Protein AF-A0A7C6YGH0-F1 (afdb_monomer)

Secondary structure (DSSP, 8-state):
---S---SSHHHHHHHHHHTT----------S-SSTTHHHHHHHHHHHHHHHHHHHHHHHT-

Foldseek 3Di:
DDDPDDDDCPVVQVVVCVVVVHDDDDDDDDQDPPDPCCVVRNVVSVVVRVVVVVVVCVVPVD

Solvent-accessible surface area (backbone atoms only — not comparable to full-atom values): 4083 Å² total; per-residue (Å²): 134,86,77,94,74,88,80,90,54,63,66,61,55,46,52,52,26,56,75,73,74,41,92,72,86,89,85,86,70,87,42,58,87,81,51,92,63,23,84,79,46,34,73,64,24,46,57,54,39,51,54,55,51,51,53,50,43,62,75,74,75,107

Radius of gyration: 13.97 Å; Cα contacts (8 Å, |Δi|>4): 28; chains: 1; bounding box: 30×24×31 Å

pLDDT: mean 95.16, std 5.42, range [64.62, 98.69]

Mean predicted aligned error: 3.14 Å

Structure (mmCIF, N/CA/C/O backbone):
data_AF-A0A7C6YGH0-F1
#
_entry.id   AF-A0A7C6YGH0-F1
#
loop_
_atom_site.group_PDB
_atom_site.id
_atom_site.type_symbol
_atom_site.label_atom_id
_atom_site.label_alt_id
_atom_site.label_comp_id
_atom_site.label_asym_id
_atom_site.label_entity_id
_atom_site.label_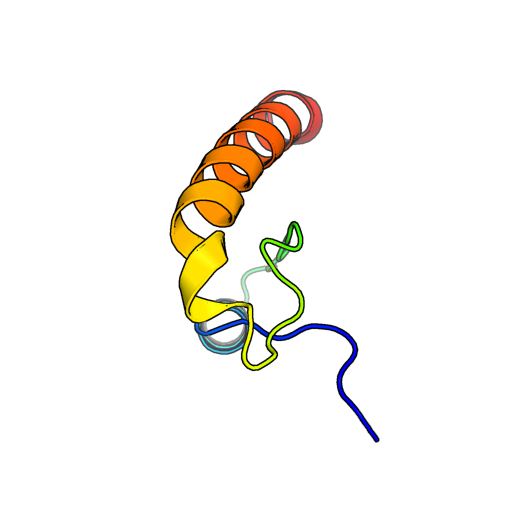seq_id
_atom_site.pdbx_PDB_ins_code
_atom_site.Cartn_x
_atom_site.Cartn_y
_atom_site.Cartn_z
_atom_site.occupancy
_atom_site.B_iso_or_equiv
_atom_site.auth_seq_id
_atom_site.auth_comp_id
_atom_site.auth_asym_id
_atom_site.auth_atom_id
_atom_site.pdbx_PDB_model_num
ATOM 1 N N . GLY A 1 1 ? -12.896 -5.723 -15.687 1.00 73.69 1 GLY A N 1
ATOM 2 C CA . GLY A 1 1 ? -12.150 -4.458 -15.816 1.00 73.69 1 GLY A CA 1
ATOM 3 C C . GLY A 1 1 ? -10.696 -4.728 -15.506 1.00 73.69 1 GLY A C 1
ATOM 4 O O . GLY A 1 1 ? -10.428 -5.739 -14.867 1.00 73.69 1 GLY A O 1
ATOM 5 N N . VAL A 1 2 ? -9.787 -3.881 -15.978 1.00 87.56 2 VAL A N 1
ATOM 6 C CA . VAL A 1 2 ? -8.380 -3.897 -15.542 1.00 87.56 2 VAL A CA 1
ATOM 7 C C . VAL A 1 2 ? -8.291 -3.112 -14.230 1.00 87.56 2 VAL A C 1
ATOM 9 O O . VAL A 1 2 ? -9.073 -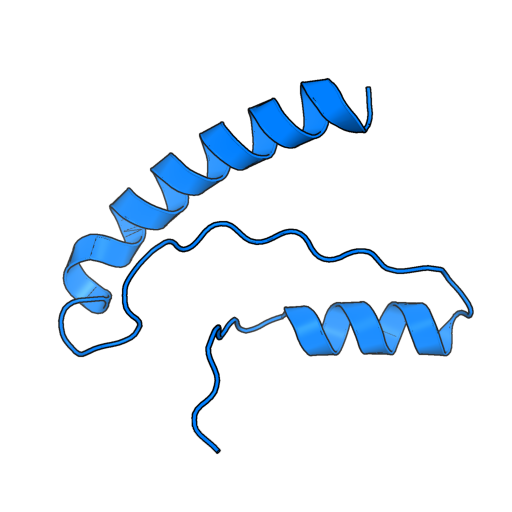2.183 -14.037 1.00 87.56 2 VAL A O 1
ATOM 12 N N . ALA A 1 3 ? -7.423 -3.529 -13.309 1.00 91.81 3 ALA A N 1
ATOM 13 C CA . ALA A 1 3 ? -7.176 -2.797 -12.070 1.00 91.81 3 ALA A CA 1
ATOM 14 C C . ALA A 1 3 ? -6.148 -1.684 -12.314 1.00 91.81 3 ALA A C 1
ATOM 16 O O . ALA A 1 3 ? -5.133 -1.932 -12.957 1.00 91.81 3 ALA A O 1
ATOM 17 N N . ASP A 1 4 ? -6.394 -0.488 -11.777 1.00 94.19 4 ASP A N 1
ATOM 18 C CA . ASP A 1 4 ? -5.493 0.664 -11.940 1.00 94.19 4 ASP A CA 1
ATOM 19 C C . ASP A 1 4 ? -4.271 0.616 -11.005 1.00 94.19 4 ASP A C 1
ATOM 21 O O . ASP A 1 4 ? -3.276 1.299 -11.236 1.00 94.19 4 ASP A O 1
ATOM 25 N N . LEU A 1 5 ? -4.352 -0.161 -9.920 1.00 95.56 5 LEU A N 1
ATOM 26 C CA . LEU A 1 5 ? -3.306 -0.294 -8.910 1.00 95.56 5 LEU A CA 1
ATOM 27 C C . LEU A 1 5 ? -3.368 -1.679 -8.269 1.00 95.56 5 LEU A C 1
ATOM 29 O O . LEU A 1 5 ? -4.456 -2.190 -7.990 1.00 95.56 5 LEU A O 1
ATOM 33 N N . VAL A 1 6 ? -2.200 -2.254 -7.994 1.00 95.19 6 VAL A N 1
ATOM 34 C CA . VAL A 1 6 ? -2.056 -3.539 -7.306 1.00 95.19 6 VAL A CA 1
ATOM 35 C C . VAL A 1 6 ? -1.052 -3.429 -6.164 1.00 95.19 6 VAL A C 1
ATOM 37 O O . VAL A 1 6 ? -0.095 -2.660 -6.224 1.00 95.19 6 VAL A O 1
ATOM 40 N N . ASP A 1 7 ? -1.290 -4.197 -5.109 1.00 96.25 7 ASP A N 1
ATOM 41 C CA . ASP A 1 7 ? -0.370 -4.429 -4.002 1.00 96.25 7 ASP A CA 1
ATOM 42 C C . ASP A 1 7 ? -0.610 -5.834 -3.422 1.00 96.25 7 ASP A C 1
ATOM 44 O O . ASP A 1 7 ? -1.473 -6.567 -3.912 1.00 96.25 7 ASP A O 1
A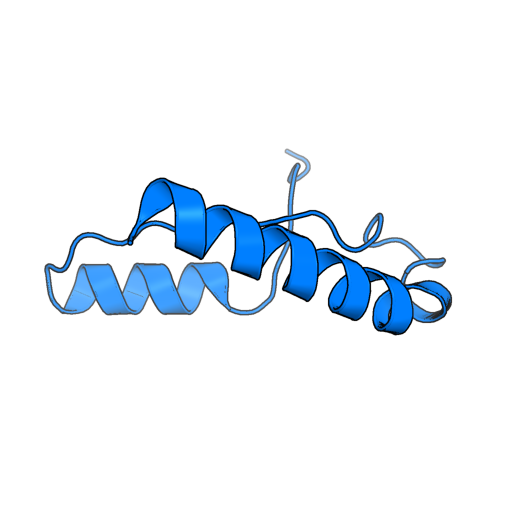TOM 48 N N . MET A 1 8 ? 0.159 -6.237 -2.406 1.00 96.88 8 MET A N 1
ATOM 49 C CA . MET A 1 8 ? 0.060 -7.584 -1.828 1.00 96.88 8 MET A CA 1
ATOM 50 C C . MET A 1 8 ? -0.740 -7.618 -0.512 1.00 96.88 8 MET A C 1
ATOM 52 O O . MET A 1 8 ? -1.455 -8.585 -0.253 1.00 96.88 8 MET A O 1
ATOM 56 N N . GLU A 1 9 ? -0.680 -6.567 0.314 1.00 97.75 9 GLU A N 1
ATOM 57 C CA . GLU A 1 9 ? -1.224 -6.589 1.683 1.00 97.75 9 GLU A CA 1
ATOM 58 C C . GLU A 1 9 ? -2.476 -5.724 1.896 1.00 97.75 9 GLU A C 1
ATOM 60 O O . GLU A 1 9 ? -3.170 -5.891 2.902 1.00 97.75 9 GLU A O 1
ATOM 65 N N . GLY A 1 10 ? -2.788 -4.789 0.994 1.00 97.50 10 GLY A N 1
ATOM 66 C CA . GLY A 1 10 ? -3.790 -3.743 1.211 1.00 97.50 10 GLY A CA 1
ATOM 67 C C . GLY A 1 10 ? -5.169 -4.286 1.575 1.00 97.50 10 GLY A C 1
ATOM 68 O O . GLY A 1 10 ? -5.775 -3.845 2.556 1.00 97.50 10 GLY A O 1
ATOM 69 N N . TYR A 1 11 ? -5.636 -5.301 0.846 1.00 97.62 11 TYR A N 1
ATOM 70 C CA . TYR A 1 11 ? -6.904 -5.963 1.154 1.00 97.62 11 TYR A CA 1
ATOM 71 C C . TYR A 1 11 ? -6.905 -6.594 2.552 1.00 97.62 11 TYR A C 1
ATOM 73 O O . TYR A 1 11 ? -7.857 -6.405 3.306 1.00 97.62 11 TYR A O 1
ATOM 81 N N . ALA A 1 12 ? -5.839 -7.312 2.921 1.00 98.38 12 ALA A N 1
ATOM 82 C CA . ALA A 1 12 ? -5.754 -7.983 4.216 1.00 98.38 12 ALA A CA 1
ATOM 83 C C . ALA A 1 12 ? -5.797 -6.977 5.379 1.00 98.38 12 ALA A C 1
ATOM 85 O O . ALA A 1 12 ? -6.509 -7.198 6.359 1.00 98.38 12 ALA A O 1
ATOM 86 N N . VAL A 1 13 ? -5.109 -5.839 5.240 1.00 98.19 13 VAL A N 1
ATOM 87 C CA . VAL A 1 13 ? -5.145 -4.745 6.225 1.00 98.19 13 VAL A CA 1
ATOM 88 C C . VAL A 1 13 ? -6.552 -4.153 6.347 1.00 98.19 13 VAL A C 1
ATOM 90 O O . VAL A 1 13 ? -7.058 -3.996 7.459 1.00 98.19 13 VAL A O 1
ATOM 93 N N . ALA A 1 14 ? -7.216 -3.863 5.224 1.00 98.31 14 ALA A N 1
ATOM 94 C CA . ALA A 1 14 ? -8.576 -3.321 5.228 1.00 98.31 14 ALA A CA 1
ATOM 95 C C . ALA A 1 14 ? -9.598 -4.301 5.824 1.00 98.31 14 ALA A C 1
ATOM 97 O O . ALA A 1 14 ? -10.460 -3.898 6.606 1.00 98.31 14 ALA A O 1
ATOM 98 N N . ALA A 1 15 ? 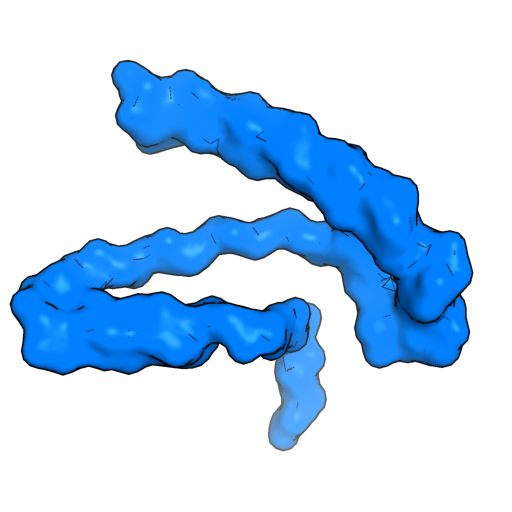-9.477 -5.589 5.498 1.00 98.44 15 ALA A N 1
ATOM 99 C CA . ALA 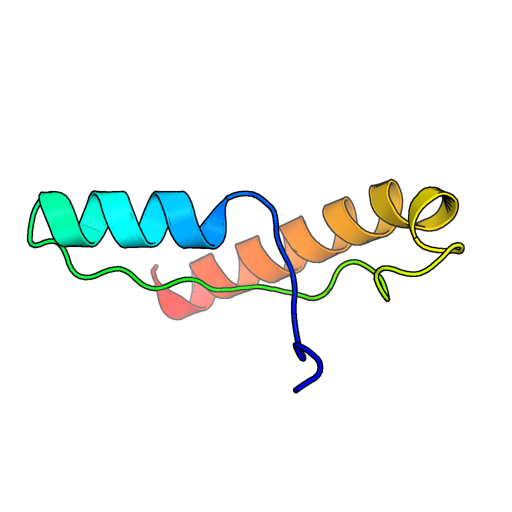A 1 15 ? -10.328 -6.639 6.042 1.00 98.44 15 ALA A CA 1
ATOM 100 C C . ALA A 1 15 ? -10.149 -6.785 7.560 1.00 98.44 15 ALA A C 1
ATOM 102 O O . ALA A 1 15 ? -11.139 -6.895 8.281 1.00 98.44 15 ALA A O 1
ATOM 103 N N . ALA A 1 16 ? -8.910 -6.724 8.060 1.00 98.56 16 ALA A N 1
ATOM 104 C CA . ALA A 1 16 ? -8.641 -6.739 9.495 1.00 98.56 16 ALA A CA 1
ATOM 105 C C . ALA A 1 16 ? -9.273 -5.525 10.193 1.00 98.56 16 ALA A C 1
ATOM 107 O O . ALA A 1 16 ? -9.994 -5.691 11.175 1.00 98.56 16 ALA A O 1
ATOM 108 N N . GLY A 1 17 ? -9.082 -4.316 9.657 1.00 98.50 17 GLY A N 1
ATOM 109 C CA . GLY A 1 17 ? -9.716 -3.109 10.192 1.00 98.50 17 GLY A CA 1
ATOM 110 C C . GLY A 1 17 ? -11.240 -3.225 10.249 1.00 98.50 17 GLY A C 1
ATOM 111 O O . GLY A 1 17 ? -11.840 -2.963 11.291 1.00 98.50 17 GLY A O 1
ATOM 112 N N . ALA A 1 18 ? -11.861 -3.717 9.173 1.00 98.50 18 ALA A N 1
ATOM 113 C CA . ALA A 1 18 ? -13.298 -3.971 9.128 1.00 98.50 18 ALA A CA 1
ATOM 114 C C . ALA A 1 18 ? -13.750 -4.996 10.184 1.00 98.50 18 ALA A C 1
ATOM 116 O O . ALA A 1 18 ? -14.753 -4.768 10.859 1.00 98.50 18 ALA A O 1
ATOM 117 N N . ALA A 1 19 ? -12.998 -6.084 10.377 1.00 98.69 19 ALA A N 1
ATOM 118 C CA . ALA A 1 19 ? -13.307 -7.114 11.370 1.00 98.69 19 ALA A CA 1
ATOM 119 C C . ALA A 1 19 ? -13.285 -6.586 12.816 1.00 98.69 19 ALA A C 1
ATOM 121 O O . ALA A 1 19 ? -14.040 -7.072 13.656 1.00 98.69 19 ALA A O 1
ATOM 122 N N . PHE A 1 20 ? -12.464 -5.571 13.102 1.00 98.50 20 PHE A N 1
ATOM 123 C CA . PHE A 1 20 ? -12.393 -4.915 14.413 1.00 98.50 20 PHE A CA 1
ATOM 124 C C . PHE A 1 20 ? -13.226 -3.627 14.515 1.00 98.50 20 PHE A C 1
ATOM 126 O O . PHE A 1 20 ? -13.191 -2.962 15.548 1.00 98.50 20 PHE A O 1
ATOM 133 N N . GLY A 1 21 ? -13.971 -3.250 13.469 1.00 98.25 21 GLY A N 1
ATOM 134 C CA . GLY A 1 21 ? -14.742 -2.002 13.442 1.00 98.25 21 GLY A CA 1
ATOM 135 C C . GLY A 1 21 ? -13.877 -0.734 13.444 1.00 98.25 21 GLY A C 1
ATOM 136 O O . GLY A 1 21 ? -14.336 0.320 13.882 1.00 98.25 21 GLY A O 1
ATOM 137 N N . LEU A 1 22 ? -12.626 -0.824 12.980 1.00 98.38 22 LEU A N 1
ATOM 138 C CA . LEU A 1 22 ? -11.675 0.285 12.945 1.00 98.38 22 LEU A CA 1
ATOM 139 C C . LEU A 1 22 ? -11.640 0.953 11.560 1.00 98.38 22 LEU A C 1
ATOM 141 O O . LEU A 1 22 ? -11.510 0.264 10.540 1.00 98.38 22 LEU A O 1
ATOM 145 N N . PRO A 1 23 ? -11.692 2.298 11.488 1.00 97.12 23 PRO A N 1
ATOM 146 C CA . PRO A 1 23 ? -11.511 3.002 10.228 1.00 97.12 23 PRO A CA 1
ATOM 147 C C . PRO A 1 23 ? -10.101 2.749 9.685 1.00 97.12 23 PRO A C 1
ATOM 149 O O . PRO A 1 23 ? -9.110 2.912 10.394 1.00 97.12 23 PRO A O 1
ATOM 152 N N . THR A 1 24 ? -10.011 2.375 8.409 1.00 97.44 24 THR A N 1
ATOM 153 C CA . THR A 1 24 ? -8.740 2.072 7.738 1.00 97.44 24 THR A CA 1
ATOM 154 C C . THR A 1 24 ? -8.540 3.000 6.549 1.00 97.44 24 THR A C 1
ATOM 156 O O . THR A 1 24 ? -9.431 3.154 5.715 1.00 97.44 24 THR A O 1
ATOM 159 N N . ARG A 1 25 ? -7.354 3.608 6.452 1.00 96.44 25 ARG A N 1
ATOM 160 C CA . ARG A 1 25 ? -6.918 4.395 5.294 1.00 96.44 25 ARG A CA 1
ATOM 161 C C . ARG A 1 25 ? -5.650 3.768 4.733 1.00 96.44 25 ARG A C 1
ATOM 163 O O . ARG A 1 25 ? -4.655 3.671 5.441 1.00 96.44 25 ARG A O 1
ATOM 170 N N . LEU A 1 26 ? -5.683 3.387 3.460 1.00 97.19 26 LEU A N 1
ATOM 171 C CA . LEU A 1 26 ? -4.504 2.934 2.727 1.00 97.19 26 LEU A CA 1
ATOM 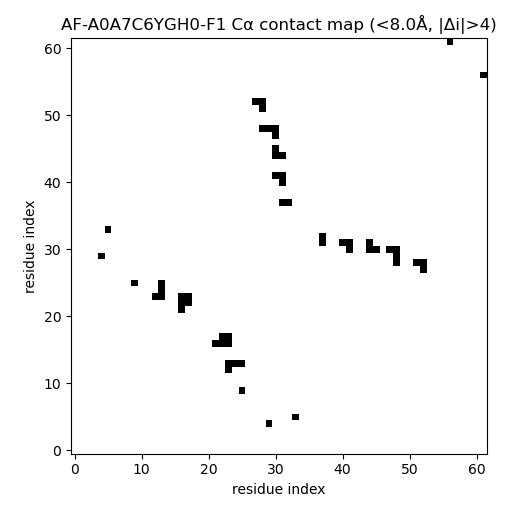172 C C . LEU A 1 26 ? -3.980 4.086 1.873 1.00 97.19 26 LEU A C 1
ATOM 174 O O . LEU A 1 26 ? -4.745 4.738 1.165 1.00 97.19 26 LEU A O 1
ATOM 178 N N . VAL A 1 27 ? -2.677 4.333 1.951 1.00 97.12 27 VAL A N 1
ATOM 179 C CA . VAL A 1 27 ? -1.968 5.305 1.115 1.00 97.12 27 VAL A CA 1
ATOM 180 C C . VAL A 1 27 ? -0.884 4.544 0.375 1.00 97.12 27 VAL A C 1
ATOM 182 O O . VAL A 1 27 ? -0.174 3.738 0.975 1.00 97.12 27 VAL A O 1
ATOM 185 N N . LYS A 1 28 ? -0.803 4.753 -0.937 1.00 96.88 28 LYS A N 1
ATOM 186 C CA . LYS A 1 28 ? 0.096 4.025 -1.828 1.00 96.88 28 LYS A CA 1
ATOM 187 C C . LYS A 1 28 ? 0.814 5.022 -2.725 1.00 96.88 28 LYS A C 1
ATOM 189 O O . LYS A 1 28 ? 0.205 5.983 -3.190 1.00 96.88 28 LYS A O 1
ATOM 194 N N . HIS A 1 29 ? 2.094 4.772 -2.954 1.00 97.25 29 HIS A N 1
ATOM 195 C CA . HIS A 1 29 ? 2.874 5.407 -4.004 1.00 97.25 29 HIS A CA 1
ATOM 196 C C . HIS A 1 29 ? 3.293 4.305 -4.975 1.00 97.25 29 HIS A C 1
ATOM 198 O O . HIS A 1 29 ? 3.660 3.218 -4.532 1.00 97.25 29 HIS A O 1
ATOM 204 N N . VAL A 1 30 ? 3.181 4.561 -6.276 1.00 96.56 30 VAL A N 1
ATOM 205 C CA . VAL A 1 30 ? 3.483 3.558 -7.304 1.00 96.56 30 VAL A CA 1
ATOM 206 C C . VAL A 1 30 ? 4.997 3.370 -7.373 1.00 96.56 30 VAL A C 1
ATOM 208 O O . VAL A 1 30 ? 5.718 4.340 -7.609 1.00 96.56 30 VAL A O 1
ATOM 211 N N . SER A 1 31 ? 5.469 2.147 -7.127 1.00 96.19 31 SER A N 1
ATOM 212 C CA . SER A 1 31 ? 6.891 1.783 -7.185 1.00 96.19 31 SER A CA 1
ATOM 213 C C . SER A 1 31 ? 7.360 1.442 -8.595 1.00 96.19 31 SER A C 1
ATOM 215 O O . SER A 1 31 ? 8.514 1.696 -8.928 1.00 96.19 31 SER A O 1
ATOM 217 N N . ASP A 1 32 ? 6.476 0.868 -9.408 1.00 95.94 32 ASP A N 1
ATOM 218 C CA . ASP A 1 32 ? 6.789 0.264 -10.702 1.00 95.94 32 ASP A CA 1
ATOM 219 C C . ASP A 1 32 ? 5.489 0.018 -11.512 1.00 95.94 32 ASP A C 1
ATOM 221 O O . ASP A 1 32 ? 4.391 0.159 -10.962 1.00 95.94 32 ASP A O 1
ATOM 225 N N . PRO A 1 33 ? 5.579 -0.310 -12.816 1.00 93.75 33 PRO A N 1
ATOM 226 C CA . PRO A 1 33 ? 4.410 -0.517 -13.678 1.00 93.75 33 PRO A CA 1
ATOM 227 C C . PRO A 1 33 ? 3.740 -1.900 -13.552 1.00 93.75 33 PRO A C 1
ATOM 229 O O . PRO A 1 33 ? 2.762 -2.144 -14.256 1.00 93.75 33 PRO A O 1
ATOM 232 N N . ALA A 1 34 ? 4.229 -2.797 -12.684 1.00 93.56 34 ALA A N 1
ATOM 233 C CA . ALA A 1 34 ? 3.743 -4.172 -12.523 1.00 93.56 34 ALA A CA 1
ATOM 234 C C . ALA A 1 34 ? 3.771 -5.025 -13.812 1.00 93.56 34 ALA A C 1
ATOM 236 O O . ALA A 1 34 ? 2.954 -5.931 -13.991 1.00 93.56 34 ALA A O 1
ATOM 237 N N . ASP A 1 35 ? 4.725 -4.742 -14.699 1.00 93.12 35 ASP A N 1
ATOM 238 C CA . ASP A 1 35 ? 5.007 -5.510 -15.914 1.00 93.12 35 ASP A CA 1
ATOM 239 C C . ASP A 1 35 ? 6.354 -6.254 -15.807 1.00 93.12 35 ASP A C 1
ATOM 241 O O . ASP A 1 35 ? 6.974 -6.328 -14.743 1.00 93.12 35 ASP A O 1
ATOM 245 N N . GLU A 1 36 ? 6.834 -6.822 -16.910 1.00 94.62 36 GLU A N 1
ATOM 246 C CA . GLU A 1 36 ? 8.081 -7.587 -16.959 1.00 94.62 36 GLU A CA 1
ATOM 247 C C . GLU A 1 36 ? 9.326 -6.771 -16.562 1.00 94.62 36 GLU A C 1
ATOM 249 O O . GLU A 1 36 ? 10.342 -7.353 -16.175 1.00 94.62 36 GLU A O 1
ATOM 254 N N . SER A 1 37 ? 9.269 -5.436 -16.629 1.00 92.44 37 SER A N 1
ATOM 255 C CA . SER A 1 37 ? 10.360 -4.553 -16.205 1.00 92.44 37 SER A CA 1
ATOM 256 C C . SER A 1 37 ? 10.423 -4.358 -14.689 1.00 92.44 37 SER A C 1
ATOM 258 O O . SER A 1 37 ? 11.497 -4.055 -14.161 1.00 92.44 37 SER A O 1
ATOM 260 N N . ALA A 1 38 ? 9.312 -4.590 -13.979 1.00 93.12 38 ALA A N 1
ATOM 261 C CA . ALA A 1 38 ? 9.194 -4.335 -12.547 1.00 93.12 38 ALA A CA 1
ATOM 262 C C . ALA A 1 38 ? 10.262 -5.074 -11.738 1.00 93.12 38 ALA A C 1
ATOM 264 O O . ALA A 1 38 ? 10.880 -4.494 -10.853 1.00 93.12 38 ALA A O 1
ATOM 265 N N . GLY A 1 39 ? 10.567 -6.329 -12.083 1.00 91.62 39 GLY A N 1
ATOM 266 C CA . GLY A 1 39 ? 11.559 -7.122 -11.350 1.00 91.62 39 GLY A CA 1
ATOM 267 C C . GLY A 1 39 ? 12.958 -6.491 -11.300 1.00 91.62 39 GLY A C 1
ATOM 268 O O . GLY A 1 39 ? 13.691 -6.720 -10.340 1.00 91.62 39 GLY A O 1
ATOM 269 N N . ALA A 1 40 ? 13.325 -5.683 -12.300 1.00 92.19 40 ALA A N 1
ATOM 270 C CA . ALA A 1 40 ? 14.626 -5.020 -12.356 1.00 92.19 40 ALA A CA 1
ATOM 271 C C . ALA A 1 40 ? 14.654 -3.679 -11.604 1.00 92.19 40 ALA A C 1
ATOM 273 O O . ALA A 1 40 ? 15.694 -3.311 -11.064 1.00 92.19 40 ALA A O 1
ATOM 274 N N . THR A 1 41 ? 13.535 -2.951 -11.566 1.00 91.06 41 THR A N 1
ATOM 275 C CA . THR A 1 41 ? 13.455 -1.593 -10.996 1.00 91.06 41 THR A CA 1
ATOM 276 C C . THR A 1 41 ? 12.839 -1.552 -9.600 1.00 91.06 41 THR A C 1
ATOM 278 O O . THR A 1 41 ? 12.993 -0.554 -8.894 1.00 91.06 41 THR A O 1
ATOM 281 N N . TRP A 1 42 ? 12.175 -2.631 -9.177 1.00 93.00 42 TRP A N 1
ATOM 282 C CA . TRP A 1 42 ? 11.355 -2.666 -7.967 1.00 93.00 42 TRP A CA 1
ATOM 283 C C . TRP A 1 42 ? 12.115 -2.218 -6.722 1.00 93.00 42 TRP A C 1
ATOM 285 O O . TRP A 1 42 ? 11.636 -1.345 -6.006 1.00 93.00 42 TRP A O 1
ATOM 295 N N . THR A 1 43 ? 13.317 -2.751 -6.485 1.00 94.81 43 THR A N 1
ATOM 296 C CA . THR A 1 43 ? 14.112 -2.452 -5.280 1.00 94.81 43 THR A CA 1
ATOM 297 C C . THR A 1 43 ? 14.414 -0.959 -5.131 1.00 94.81 43 THR A C 1
ATOM 299 O O . THR A 1 43 ? 14.278 -0.400 -4.044 1.00 94.81 43 THR A O 1
ATOM 302 N N . GLU A 1 44 ? 14.805 -0.295 -6.218 1.00 94.62 44 GLU A N 1
ATOM 303 C CA . GLU A 1 44 ? 15.083 1.146 -6.211 1.00 94.62 44 GLU A CA 1
ATOM 304 C C . GLU A 1 44 ? 13.783 1.953 -6.088 1.00 94.62 44 GLU A C 1
ATOM 306 O O . GLU A 1 44 ? 13.715 2.927 -5.333 1.00 94.62 44 GLU A O 1
ATOM 311 N N . GLY A 1 45 ? 12.723 1.502 -6.768 1.00 96.62 45 GLY A N 1
ATOM 312 C CA . GLY A 1 45 ? 11.393 2.101 -6.704 1.00 96.62 45 GLY A CA 1
ATOM 313 C C . GLY A 1 45 ? 10.815 2.105 -5.289 1.00 96.62 45 GLY A C 1
ATOM 314 O O . GLY A 1 45 ? 10.352 3.147 -4.820 1.00 96.62 45 GLY A O 1
ATOM 315 N N . VAL A 1 46 ? 10.878 0.981 -4.568 1.00 96.25 46 VAL A N 1
ATOM 316 C CA . VAL A 1 46 ? 10.343 0.891 -3.198 1.00 96.25 46 VAL A CA 1
ATOM 317 C C . VAL A 1 46 ? 11.121 1.757 -2.208 1.00 96.25 46 VAL A C 1
ATOM 319 O O . VAL A 1 46 ? 10.505 2.390 -1.350 1.00 96.25 46 VAL A O 1
ATOM 322 N N . ASP A 1 47 ? 12.446 1.857 -2.348 1.00 97.81 47 ASP A N 1
ATOM 323 C CA . ASP A 1 47 ? 13.286 2.716 -1.505 1.00 97.81 47 ASP A CA 1
ATOM 324 C C . ASP A 1 47 ? 12.972 4.209 -1.724 1.00 97.81 47 ASP A C 1
ATOM 326 O O . ASP A 1 47 ? 12.822 4.978 -0.769 1.00 97.81 47 ASP A O 1
ATOM 330 N N . ALA A 1 48 ? 12.785 4.634 -2.978 1.00 97.75 48 ALA A N 1
ATOM 331 C CA . ALA A 1 48 ? 12.328 5.988 -3.289 1.00 97.75 48 ALA A CA 1
ATOM 332 C C . ALA A 1 48 ? 10.921 6.263 -2.723 1.00 97.75 48 ALA A C 1
ATOM 334 O O . ALA A 1 48 ? 10.705 7.284 -2.061 1.00 97.75 48 ALA A O 1
ATOM 335 N N . CYS A 1 49 ? 9.984 5.329 -2.909 1.00 97.94 49 CYS A N 1
ATOM 336 C CA . CYS A 1 49 ? 8.618 5.439 -2.392 1.00 97.94 49 CYS A CA 1
ATOM 337 C C . CYS A 1 49 ? 8.581 5.555 -0.864 1.00 97.94 49 CYS A C 1
ATOM 339 O O . CYS A 1 49 ? 7.792 6.336 -0.331 1.00 97.94 49 CYS A O 1
ATOM 341 N N . ALA A 1 50 ? 9.437 4.819 -0.148 1.00 97.94 50 ALA A N 1
ATOM 342 C CA . ALA A 1 50 ? 9.492 4.854 1.311 1.00 97.94 50 ALA A CA 1
ATOM 343 C C . ALA A 1 50 ? 9.793 6.264 1.844 1.00 97.94 50 ALA A C 1
ATOM 345 O O . ALA A 1 50 ? 9.159 6.708 2.802 1.00 97.94 50 ALA A O 1
ATOM 346 N N . ARG A 1 51 ? 10.702 7.004 1.193 1.00 98.19 51 ARG A N 1
ATOM 347 C CA . ARG A 1 51 ? 11.029 8.391 1.573 1.00 98.19 51 ARG A CA 1
ATOM 348 C C . ARG A 1 51 ? 9.856 9.341 1.339 1.00 98.19 51 ARG A C 1
ATOM 350 O O . ARG A 1 51 ? 9.530 10.123 2.227 1.00 98.19 51 ARG A O 1
ATOM 357 N N . VAL A 1 52 ? 9.186 9.224 0.191 1.00 98.19 52 VAL A N 1
ATOM 358 C CA . VAL A 1 52 ? 7.994 10.030 -0.133 1.00 98.19 52 VAL A CA 1
ATOM 359 C C . VAL A 1 52 ? 6.862 9.761 0.860 1.00 98.19 52 VAL A C 1
ATOM 361 O O . VAL A 1 52 ? 6.211 10.687 1.341 1.00 98.19 52 VAL A O 1
ATOM 364 N N . LEU A 1 53 ? 6.633 8.494 1.213 1.00 97.75 53 LEU A N 1
ATOM 365 C CA . LEU A 1 53 ? 5.611 8.127 2.191 1.00 97.75 53 LEU A CA 1
ATOM 366 C C . LEU A 1 53 ? 5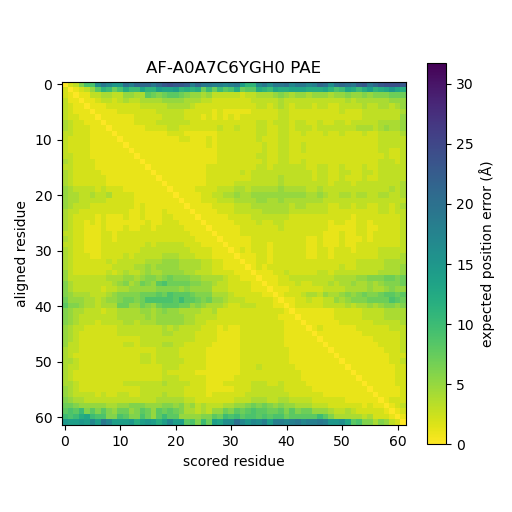.963 8.620 3.600 1.00 97.75 53 LEU A C 1
ATOM 368 O O . LEU A 1 53 ? 5.068 9.067 4.313 1.00 97.75 53 LEU A O 1
ATOM 372 N N . ALA A 1 54 ? 7.239 8.597 3.993 1.00 97.56 54 ALA A N 1
ATOM 373 C CA . ALA A 1 54 ? 7.680 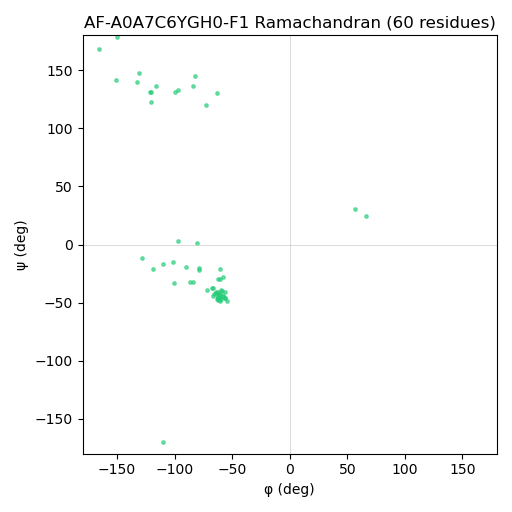9.154 5.272 1.00 97.56 54 ALA A CA 1
ATOM 374 C C . ALA A 1 54 ? 7.414 10.668 5.362 1.00 97.56 54 ALA A C 1
ATOM 376 O O . ALA A 1 54 ? 6.879 11.140 6.367 1.00 97.56 54 ALA A O 1
ATOM 377 N N . GLU A 1 55 ? 7.712 11.420 4.298 1.00 97.69 55 GLU A N 1
ATOM 378 C CA . GLU A 1 55 ? 7.379 12.847 4.204 1.00 97.69 55 GLU A CA 1
ATOM 379 C C . GLU A 1 55 ? 5.861 13.079 4.260 1.00 97.69 55 GLU A C 1
ATOM 381 O O . GLU A 1 55 ? 5.372 13.927 5.014 1.00 97.69 55 GLU A O 1
ATOM 386 N N . TRP A 1 56 ? 5.086 12.288 3.511 1.00 97.19 56 TRP A N 1
ATOM 387 C CA . TRP A 1 56 ? 3.627 12.366 3.537 1.00 97.19 56 TRP A CA 1
ATOM 388 C C . TRP A 1 56 ? 3.074 12.139 4.949 1.00 97.19 56 TRP A C 1
ATOM 390 O O . TRP A 1 56 ? 2.216 12.896 5.398 1.00 97.19 56 TRP A O 1
ATOM 400 N N . VAL A 1 57 ? 3.586 11.143 5.679 1.00 97.19 57 VAL A N 1
ATOM 401 C CA . VAL A 1 57 ? 3.185 10.881 7.070 1.00 97.19 57 VAL A CA 1
ATOM 402 C C . VAL A 1 57 ? 3.506 12.084 7.955 1.00 97.19 57 VAL A C 1
ATOM 404 O O . VAL A 1 57 ? 2.618 12.558 8.664 1.00 97.19 57 VAL A O 1
ATOM 407 N N . GLY A 1 58 ? 4.728 12.620 7.873 1.00 97.06 58 GLY A N 1
ATOM 408 C CA . GLY A 1 58 ? 5.152 13.772 8.673 1.00 97.06 58 GLY A CA 1
ATOM 409 C C . GLY A 1 58 ? 4.324 15.039 8.430 1.00 97.06 58 GLY A C 1
ATOM 410 O O . GLY A 1 58 ? 4.151 15.834 9.344 1.00 97.06 58 GLY A O 1
ATOM 411 N N . THR A 1 59 ? 3.773 15.215 7.226 1.00 95.81 59 THR A N 1
ATOM 412 C CA . THR A 1 59 ? 2.944 16.385 6.873 1.00 95.81 59 THR A CA 1
ATOM 413 C C . THR A 1 59 ? 1.447 16.203 7.133 1.00 95.81 59 THR A C 1
ATOM 415 O O . THR A 1 59 ? 0.711 17.189 7.155 1.00 95.81 59 THR A O 1
ATOM 418 N N . ARG A 1 60 ? 0.959 14.961 7.267 1.00 92.75 60 ARG A N 1
ATOM 419 C CA . ARG A 1 60 ? -0.486 14.644 7.278 1.00 92.75 60 ARG A CA 1
ATOM 420 C C . ARG A 1 60 ? -0.978 14.004 8.571 1.00 92.75 60 ARG A C 1
ATOM 422 O O . ARG A 1 60 ? -2.189 13.998 8.790 1.00 92.75 60 ARG A O 1
ATOM 429 N N . LEU A 1 61 ? -0.080 13.414 9.358 1.00 89.12 61 LEU A N 1
ATOM 430 C CA . LEU A 1 61 ? -0.404 12.665 10.577 1.00 89.12 61 LEU A CA 1
ATOM 431 C C . LEU A 1 61 ? 0.401 13.111 11.811 1.00 89.12 61 LEU A C 1
ATOM 433 O O . LEU A 1 61 ? 0.065 12.668 12.909 1.00 89.12 61 LEU A O 1
ATOM 437 N N . GLY A 1 62 ? 1.446 13.928 11.633 1.00 64.62 62 GLY A N 1
ATOM 438 C CA . GLY A 1 62 ? 2.148 14.622 12.721 1.00 64.62 62 GLY A CA 1
ATOM 439 C C . GLY A 1 6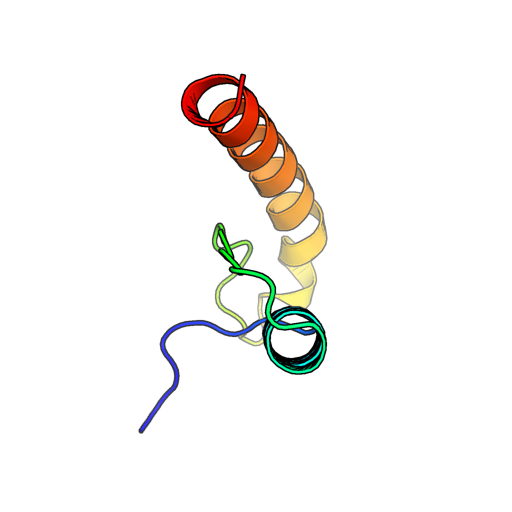2 ? 1.443 15.913 13.107 1.00 64.62 62 GLY A C 1
ATOM 440 O O . GLY A 1 62 ? 1.474 16.240 14.312 1.00 64.62 62 GLY A O 1
#

Nearest PDB structures (foldseek):
  7mqa-assembly1_LW  TM=3.663E-01  e=6.360E+00  Homo sapiens
  7wb1-assembly1_A  TM=4.129E-01  e=8.385E+00  Planctomycetota bacterium

Sequence (62 aa):
GVADLVDMEGYAVAAAGAAFGLPTRLVKHVSDPADESAGATWTEGVDACARVLAEWVGTRLG